Protein AF-A0AA40A6A5-F1 (afdb_monomer)

Foldseek 3Di:
DAALLQADDDDPDPDDTDQPHGHPPLVVLCVVQPPNSPCSVVSNVRNVVVVVVVVCCVVVVDPFADAAEHEDAEDEDDPDDDPDPDDDDDDDAFYAYPVVVVVVVVCCVVCRVVGGPYYDYGGDDPVVVVVVVVPPPPD

Solvent-accessible surface area (backbone atoms only — not comparable to full-atom values): 8270 Å² total; per-residue (Å²): 111,57,32,37,45,24,38,59,62,98,67,77,81,92,66,80,86,52,72,85,47,66,23,62,58,31,40,54,46,24,74,73,47,44,89,75,33,56,73,29,47,59,27,19,52,25,25,54,46,42,50,53,52,52,52,48,41,73,75,63,62,60,97,66,68,49,65,44,61,19,45,34,51,73,43,72,85,68,90,64,90,65,98,63,94,86,80,86,90,82,91,73,88,38,36,27,46,51,66,57,55,51,48,52,53,52,47,45,68,76,36,37,90,80,30,49,81,38,59,41,78,38,64,40,56,71,74,59,59,53,60,55,60,69,70,57,82,81,114

Mean predicted aligned error: 8.29 Å

InterPro domains:
  IPR036291 NAD(P)-binding domain superfamily [SSF51735] (2-124)
  IPR050425 NAD(P)-dependent dehydratase-like [PTHR10366] (2-124)

Organism: NCBI:txid1954250

Nearest PDB structures (foldseek):
  3ius-assembly2_B  TM=5.658E-01  e=3.554E-01  Ruegeria pomeroyi DSS-3
  5f5l-assembly1_A  TM=5.613E-01  e=4.063E-01  Micromonospora okii
  3qvo-assembly1_A  TM=5.604E-01  e=2.823E+00  Shigella flexneri 2a str. 2457T

Structure (mmCIF, N/CA/C/O backbone):
data_AF-A0AA40A6A5-F1
#
_entry.id   AF-A0AA40A6A5-F1
#
loop_
_atom_site.group_PDB
_atom_site.id
_atom_site.type_symbol
_atom_site.label_atom_id
_atom_site.label_alt_id
_atom_site.label_comp_id
_atom_site.label_asym_id
_atom_site.label_entity_id
_atom_site.label_seq_id
_atom_site.pdbx_PDB_ins_code
_atom_site.Cartn_x
_atom_site.Cartn_y
_atom_site.Cartn_z
_atom_site.occupancy
_atom_site.B_iso_or_equiv
_atom_site.auth_seq_id
_atom_site.auth_comp_id
_atom_site.auth_asym_id
_atom_site.auth_atom_id
_atom_site.pdbx_PDB_model_num
ATOM 1 N N . MET A 1 1 ? -5.800 3.440 -4.013 1.00 64.69 1 MET A N 1
ATOM 2 C CA . MET A 1 1 ? -5.287 2.060 -4.187 1.00 64.69 1 MET A CA 1
ATOM 3 C C . MET A 1 1 ? -3.818 2.043 -3.815 1.00 64.69 1 MET A C 1
ATOM 5 O O . MET A 1 1 ? -3.065 2.819 -4.396 1.00 64.69 1 MET A O 1
ATOM 9 N N . SER A 1 2 ? -3.465 1.203 -2.848 1.00 86.94 2 SER A N 1
ATOM 10 C CA . SER A 1 2 ? -2.120 1.042 -2.290 1.00 86.94 2 SER A CA 1
ATOM 11 C C . SER A 1 2 ? -1.193 0.216 -3.213 1.00 86.94 2 SER A C 1
ATOM 13 O O . SER A 1 2 ? -1.641 -0.291 -4.245 1.00 86.94 2 SER A O 1
ATOM 15 N N . SER A 1 3 ? 0.109 0.164 -2.914 1.00 91.19 3 SER A N 1
ATOM 16 C CA . SER A 1 3 ? 1.118 -0.672 -3.593 1.00 91.19 3 SER A CA 1
ATOM 17 C C . SER A 1 3 ? 2.416 -0.736 -2.781 1.00 91.19 3 SER A C 1
ATOM 19 O O . SER A 1 3 ? 2.623 0.095 -1.894 1.00 91.19 3 SER A O 1
ATOM 21 N N . ILE A 1 4 ? 3.353 -1.613 -3.154 1.00 88.75 4 ILE A N 1
ATOM 22 C CA . ILE A 1 4 ? 4.716 -1.587 -2.596 1.00 88.75 4 ILE A CA 1
ATOM 23 C C . ILE A 1 4 ? 5.434 -0.236 -2.795 1.00 88.75 4 ILE A C 1
ATOM 25 O O . ILE A 1 4 ? 6.300 0.143 -2.011 1.00 88.75 4 ILE A O 1
ATOM 29 N N . GLY A 1 5 ? 5.030 0.552 -3.798 1.00 89.19 5 GLY A N 1
ATOM 30 C CA . GLY A 1 5 ? 5.586 1.880 -4.064 1.00 89.19 5 GLY A CA 1
ATOM 31 C C . GLY A 1 5 ? 5.331 2.924 -2.970 1.00 89.19 5 GLY A C 1
ATOM 32 O O . GLY A 1 5 ? 5.983 3.964 -2.968 1.00 89.19 5 GLY A O 1
ATOM 33 N N . VAL A 1 6 ? 4.413 2.640 -2.039 1.00 91.81 6 VAL A N 1
ATOM 34 C CA . VAL A 1 6 ? 4.168 3.461 -0.840 1.00 91.81 6 VAL A CA 1
ATOM 35 C C . VAL A 1 6 ? 5.259 3.265 0.216 1.00 91.81 6 VAL A C 1
ATOM 37 O O . VAL A 1 6 ? 5.433 4.120 1.075 1.00 91.81 6 VAL A O 1
ATOM 40 N N . ILE A 1 7 ? 5.993 2.154 0.147 1.00 86.69 7 ILE A N 1
ATOM 41 C CA . ILE A 1 7 ? 6.947 1.695 1.163 1.00 86.69 7 ILE A CA 1
ATOM 42 C C . ILE A 1 7 ? 8.383 1.874 0.655 1.00 86.69 7 ILE A C 1
ATOM 44 O O . ILE A 1 7 ? 9.240 2.396 1.369 1.00 86.69 7 ILE A O 1
ATOM 48 N N . LEU A 1 8 ? 8.642 1.498 -0.603 1.00 84.75 8 LEU A N 1
ATOM 49 C CA . LEU A 1 8 ? 9.985 1.547 -1.187 1.00 84.75 8 LEU A CA 1
ATOM 50 C C . LEU A 1 8 ? 10.491 2.980 -1.337 1.00 84.75 8 LEU A C 1
ATOM 52 O O . LEU A 1 8 ?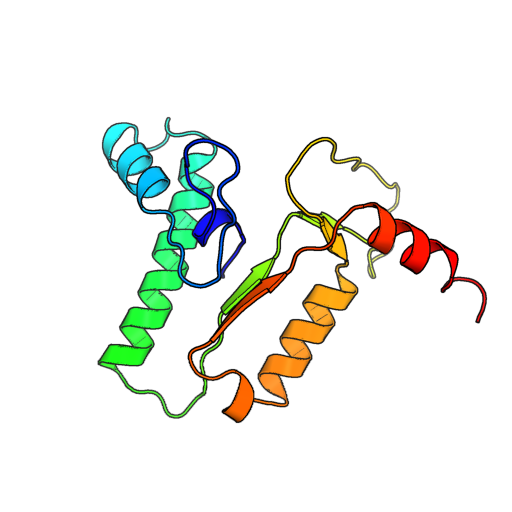 9.851 3.813 -1.969 1.00 84.75 8 LEU A O 1
ATOM 56 N N . SER A 1 9 ? 11.679 3.224 -0.802 1.00 84.75 9 SER A N 1
ATOM 57 C CA . SER A 1 9 ? 12.439 4.470 -0.922 1.00 84.75 9 SER A CA 1
ATOM 58 C C . SER A 1 9 ? 13.933 4.151 -0.964 1.00 84.75 9 SER A C 1
ATOM 60 O O . SER A 1 9 ? 14.339 3.007 -0.752 1.00 84.75 9 SER A O 1
ATOM 62 N N . THR A 1 10 ? 14.773 5.138 -1.246 1.00 85.38 10 THR A N 1
ATOM 63 C CA . THR A 1 10 ? 16.223 4.973 -1.210 1.00 85.38 10 THR A CA 1
ATOM 64 C C . THR A 1 10 ? 16.680 4.792 0.239 1.00 85.38 10 THR A C 1
ATOM 66 O O . THR A 1 10 ? 16.549 5.693 1.070 1.00 85.38 10 THR A O 1
ATOM 69 N N . LYS A 1 11 ? 17.240 3.620 0.557 1.00 79.69 11 LYS A N 1
ATOM 70 C CA . LYS A 1 11 ? 17.807 3.290 1.873 1.00 79.69 11 LYS A CA 1
ATOM 71 C C . LYS A 1 11 ? 19.235 2.751 1.709 1.00 79.69 11 LYS A C 1
ATOM 73 O O . LYS A 1 11 ? 19.520 2.100 0.706 1.00 79.69 11 LYS A O 1
ATOM 78 N N . PRO A 1 12 ? 20.149 3.037 2.651 1.00 79.81 12 PRO A N 1
ATOM 79 C CA . PRO A 1 12 ? 21.519 2.543 2.577 1.00 79.81 12 PRO A CA 1
ATOM 80 C C . PRO A 1 12 ? 21.602 1.047 2.911 1.00 79.81 12 PRO A C 1
ATOM 82 O O . PRO A 1 12 ? 20.964 0.588 3.856 1.00 79.81 12 PRO A O 1
ATOM 85 N N . GLY A 1 13 ? 22.463 0.322 2.190 1.00 78.31 13 GLY A N 1
ATOM 86 C CA . GLY A 1 13 ? 22.830 -1.066 2.496 1.00 78.31 13 GLY A CA 1
ATOM 87 C C . GLY A 1 13 ? 21.659 -2.053 2.465 1.00 78.31 13 GLY A C 1
ATOM 88 O O . GLY A 1 13 ? 20.711 -1.886 1.700 1.00 78.31 13 GLY A O 1
ATOM 89 N N . ASP A 1 14 ? 21.734 -3.067 3.327 1.00 77.94 14 ASP A N 1
ATOM 90 C CA . ASP A 1 14 ? 20.782 -4.186 3.395 1.00 77.94 14 ASP A CA 1
ATOM 91 C C . ASP A 1 14 ? 19.554 -3.853 4.261 1.00 77.94 14 ASP A C 1
ATOM 93 O O . ASP A 1 14 ? 19.159 -4.603 5.158 1.00 77.94 14 ASP A O 1
ATOM 97 N N . TYR A 1 15 ? 18.958 -2.681 4.038 1.00 76.56 15 TYR A N 1
ATOM 98 C CA . TYR A 1 15 ? 17.785 -2.255 4.793 1.00 76.56 15 TYR A CA 1
ATOM 99 C C . TYR A 1 15 ? 16.589 -3.180 4.535 1.00 76.56 15 TYR A C 1
ATOM 101 O O . TYR A 1 15 ? 16.193 -3.409 3.392 1.00 76.56 15 TYR A O 1
ATOM 109 N N . THR A 1 16 ? 15.977 -3.671 5.613 1.00 78.44 16 THR A N 1
ATOM 110 C CA . THR A 1 16 ? 14.741 -4.458 5.549 1.00 78.44 16 THR A CA 1
ATOM 111 C C . THR A 1 16 ? 13.547 -3.534 5.738 1.00 78.44 16 THR A C 1
ATOM 113 O O . THR A 1 16 ? 13.366 -2.973 6.817 1.00 78.44 16 THR A O 1
ATOM 116 N N . PHE A 1 17 ? 12.746 -3.380 4.684 1.00 81.25 17 PHE A N 1
ATOM 117 C CA . PHE A 1 17 ? 11.511 -2.602 4.734 1.00 81.25 17 PHE A CA 1
ATOM 118 C C . PHE A 1 17 ? 10.434 -3.306 5.552 1.00 81.25 17 PHE A C 1
ATOM 120 O O . PHE A 1 17 ? 10.329 -4.533 5.543 1.00 81.25 17 PHE A O 1
ATOM 127 N N . THR A 1 18 ? 9.606 -2.502 6.206 1.00 83.75 18 THR A N 1
ATOM 128 C CA . THR A 1 18 ? 8.478 -2.943 7.027 1.00 83.75 18 THR A CA 1
ATOM 129 C C . THR A 1 18 ? 7.221 -2.149 6.687 1.00 83.75 18 THR A C 1
ATOM 131 O O . THR A 1 18 ? 7.263 -1.104 6.037 1.00 83.75 18 THR A O 1
ATOM 134 N N . GLU A 1 19 ? 6.083 -2.608 7.188 1.00 84.94 19 GLU A N 1
ATOM 135 C CA . GLU A 1 19 ? 4.782 -1.943 7.123 1.00 84.94 19 GLU A CA 1
ATOM 136 C C . GLU A 1 19 ? 4.782 -0.547 7.770 1.00 84.94 19 GLU A C 1
ATOM 138 O O . GLU A 1 19 ? 3.846 0.224 7.562 1.00 84.94 19 GLU A O 1
ATOM 143 N N . ALA A 1 20 ? 5.812 -0.190 8.542 1.00 87.75 20 ALA A N 1
ATOM 144 C CA . ALA A 1 20 ? 5.971 1.142 9.118 1.00 87.75 20 ALA A CA 1
ATOM 145 C C . ALA A 1 20 ? 6.588 2.156 8.136 1.00 87.75 20 ALA A C 1
ATOM 147 O O . ALA A 1 20 ? 6.495 3.364 8.363 1.00 87.75 20 ALA A O 1
ATOM 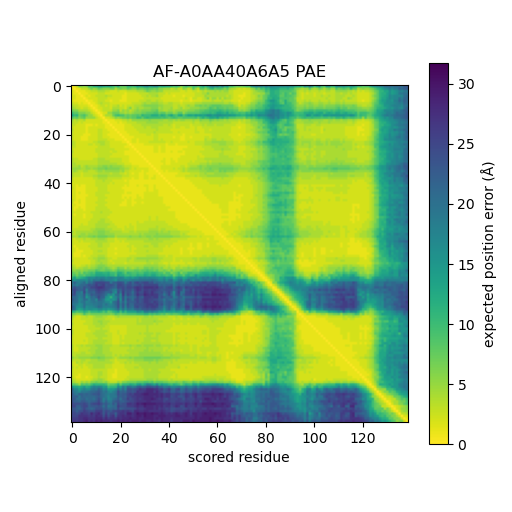148 N N . ASP A 1 21 ? 7.210 1.698 7.048 1.00 87.62 21 ASP A N 1
ATOM 149 C CA . ASP A 1 21 ? 7.914 2.568 6.111 1.00 87.62 21 ASP A CA 1
ATOM 150 C C . ASP A 1 21 ? 6.968 3.349 5.188 1.00 87.62 21 ASP A C 1
ATOM 152 O O . ASP A 1 21 ? 5.880 2.899 4.801 1.00 87.62 21 ASP A O 1
ATOM 156 N N . TRP A 1 22 ? 7.429 4.542 4.810 1.00 92.75 22 TRP A N 1
ATOM 157 C CA . TRP A 1 22 ? 6.732 5.473 3.929 1.00 92.75 22 TRP A CA 1
ATOM 158 C C . TRP A 1 22 ? 7.684 6.106 2.916 1.00 92.75 22 TRP A C 1
ATOM 160 O O . TRP A 1 22 ? 8.750 6.624 3.256 1.00 92.75 22 TRP A O 1
ATOM 170 N N . ASN A 1 23 ? 7.254 6.133 1.658 1.00 92.00 23 ASN A N 1
ATOM 171 C CA . ASN A 1 23 ? 7.968 6.761 0.560 1.00 92.00 23 ASN A CA 1
ATOM 172 C C . ASN A 1 23 ? 7.626 8.256 0.456 1.00 92.00 23 ASN A C 1
ATOM 174 O O . ASN A 1 23 ? 6.780 8.675 -0.335 1.00 92.00 23 ASN A O 1
ATOM 178 N N . HIS A 1 24 ? 8.310 9.070 1.256 1.00 92.75 24 HIS A N 1
ATOM 179 C CA . HIS A 1 24 ? 8.261 10.534 1.139 1.00 92.75 24 HIS A CA 1
ATOM 180 C C . HIS A 1 24 ? 9.171 11.075 0.028 1.00 92.75 24 HIS A C 1
ATOM 182 O O . HIS A 1 24 ? 9.001 12.201 -0.441 1.00 92.75 24 HIS A O 1
ATOM 188 N N . GLU A 1 25 ? 10.145 10.275 -0.403 1.00 93.88 25 GLU A N 1
ATOM 189 C CA . GLU A 1 25 ? 11.143 10.670 -1.390 1.00 93.88 25 GLU A CA 1
ATOM 190 C C . GLU A 1 25 ? 10.509 10.930 -2.754 1.00 93.88 25 GLU A C 1
ATOM 192 O O . GLU A 1 25 ? 10.726 11.993 -3.335 1.00 93.88 25 GLU A O 1
ATOM 197 N N . SER A 1 26 ? 9.689 10.004 -3.256 1.00 94.19 26 SER A N 1
ATOM 198 C CA . SER A 1 26 ? 9.098 10.148 -4.588 1.00 94.19 26 SER A CA 1
ATOM 199 C C . SER A 1 26 ? 8.232 11.400 -4.709 1.00 94.19 26 SER A C 1
ATOM 201 O O . SER A 1 26 ? 8.217 12.033 -5.761 1.00 94.19 26 SER A O 1
ATOM 203 N N . GLU A 1 27 ? 7.557 11.812 -3.639 1.00 93.19 27 GLU A N 1
ATOM 204 C CA . GLU A 1 27 ? 6.781 13.054 -3.628 1.00 93.19 27 GLU A CA 1
ATOM 205 C C . GLU A 1 27 ? 7.661 14.294 -3.646 1.00 93.19 27 GLU A C 1
ATOM 207 O O . GLU A 1 27 ? 7.362 15.232 -4.382 1.00 93.19 27 GLU A O 1
ATOM 212 N N . ALA A 1 28 ? 8.773 14.291 -2.906 1.00 95.06 28 ALA A N 1
ATOM 213 C CA . ALA A 1 28 ? 9.756 15.369 -2.970 1.00 95.06 28 ALA A CA 1
ATOM 214 C C . ALA A 1 28 ? 10.378 15.477 -4.375 1.00 95.06 28 ALA A C 1
ATOM 216 O O . ALA A 1 28 ? 10.552 16.578 -4.904 1.00 95.06 28 ALA A O 1
ATOM 217 N N . VAL A 1 29 ? 10.657 14.339 -5.020 1.00 96.31 29 VAL A N 1
ATOM 218 C CA . VAL A 1 29 ? 11.145 14.291 -6.407 1.00 96.31 29 VAL A CA 1
ATOM 219 C C . VAL A 1 29 ? 10.102 14.864 -7.369 1.00 96.31 29 VAL A C 1
ATOM 221 O O . VAL A 1 29 ? 10.444 15.694 -8.212 1.00 96.31 29 VAL A O 1
ATOM 224 N N . VAL A 1 30 ? 8.829 14.486 -7.227 1.00 96.94 30 VAL A N 1
ATOM 225 C CA . VAL A 1 30 ? 7.730 15.019 -8.051 1.00 96.94 30 VAL A CA 1
ATOM 226 C C . VAL A 1 30 ? 7.500 16.508 -7.795 1.00 96.94 30 VAL A C 1
ATOM 228 O O . VAL A 1 30 ? 7.292 17.250 -8.750 1.00 96.94 30 VAL A O 1
ATOM 231 N N . ALA A 1 31 ? 7.608 16.986 -6.555 1.00 96.56 31 ALA A N 1
ATOM 232 C CA . ALA A 1 31 ? 7.501 18.410 -6.242 1.00 96.56 31 ALA A CA 1
ATOM 233 C C . ALA A 1 31 ? 8.593 19.240 -6.941 1.00 96.56 31 ALA A C 1
ATOM 235 O O . ALA A 1 31 ? 8.344 20.375 -7.343 1.00 96.56 31 ALA A O 1
ATOM 236 N N . LYS A 1 32 ? 9.792 18.668 -7.125 1.00 97.38 32 LYS A N 1
ATOM 237 C CA . LYS A 1 32 ? 10.919 19.328 -7.798 1.00 97.38 32 LYS A CA 1
ATOM 238 C C . LYS A 1 32 ? 10.854 19.245 -9.325 1.00 97.38 32 LYS A C 1
ATOM 240 O O . LYS A 1 32 ? 11.180 20.219 -9.996 1.00 97.38 32 LYS A O 1
ATOM 245 N N . LEU A 1 33 ? 10.515 18.080 -9.874 1.00 97.38 33 LEU A N 1
ATOM 246 C CA . LEU A 1 33 ? 10.642 17.787 -11.311 1.00 97.38 33 LEU A CA 1
ATOM 247 C C . LEU A 1 33 ? 9.298 17.767 -12.056 1.00 97.38 33 LEU A C 1
ATOM 249 O O . LEU A 1 33 ? 9.266 17.722 -13.286 1.00 97.38 33 LEU A O 1
ATOM 253 N N . GLY A 1 34 ? 8.177 17.789 -11.336 1.00 94.94 34 GLY A N 1
ATOM 254 C CA . GLY A 1 34 ? 6.841 17.673 -11.907 1.00 94.94 34 GLY A CA 1
ATOM 255 C C . GLY A 1 34 ? 6.682 16.395 -12.733 1.00 94.94 34 GLY A C 1
ATOM 256 O O . GLY A 1 34 ? 7.071 15.303 -12.318 1.00 94.94 34 GLY A O 1
ATOM 257 N N . LYS A 1 35 ? 6.124 16.538 -13.938 1.00 92.88 35 LYS A N 1
ATOM 258 C CA . LYS A 1 35 ? 5.895 15.433 -14.886 1.00 92.88 35 LYS A CA 1
ATOM 259 C C . LYS A 1 35 ? 7.177 14.734 -15.363 1.00 92.88 35 LYS A C 1
ATOM 261 O O . LYS A 1 35 ? 7.108 13.589 -15.795 1.00 92.88 35 LYS A O 1
ATOM 266 N N . GLU A 1 36 ? 8.332 15.386 -15.243 1.00 96.62 36 GLU A N 1
ATOM 267 C CA . GLU A 1 36 ? 9.627 14.831 -15.659 1.00 96.62 36 GLU A CA 1
ATOM 268 C C . GLU A 1 36 ? 10.233 13.887 -14.599 1.00 96.62 36 GLU A C 1
ATOM 270 O O . GLU A 1 36 ? 11.304 13.323 -14.798 1.00 96.62 36 GLU A O 1
ATOM 275 N N . ALA A 1 37 ? 9.550 13.667 -13.468 1.00 95.25 37 ALA A N 1
ATOM 276 C CA . ALA A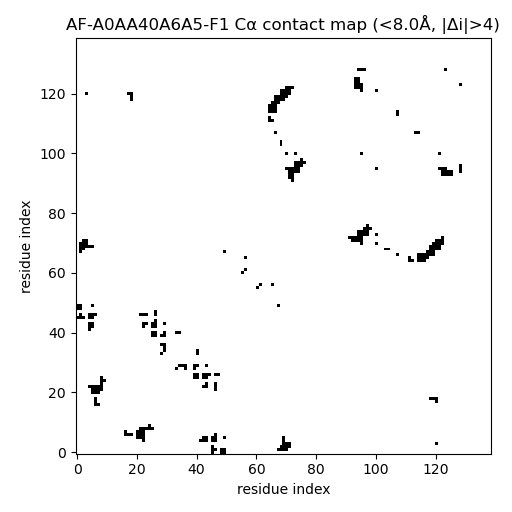 1 37 ? 9.997 12.784 -12.386 1.00 95.25 37 ALA A CA 1
ATOM 277 C C . ALA A 1 37 ? 9.976 11.275 -12.734 1.00 95.25 37 ALA A C 1
ATOM 279 O O . ALA A 1 37 ? 10.371 10.437 -11.915 1.00 95.25 37 ALA A O 1
ATOM 280 N N . GLY A 1 38 ? 9.505 10.903 -13.930 1.00 95.25 38 GLY A N 1
ATOM 281 C CA . GLY A 1 38 ? 9.482 9.521 -14.411 1.00 95.25 38 GLY A CA 1
ATOM 282 C C . GLY A 1 38 ? 8.651 8.599 -13.515 1.00 95.25 38 GLY A C 1
ATOM 283 O O . GLY A 1 38 ? 7.529 8.928 -13.128 1.00 95.25 38 GLY A O 1
ATOM 284 N N . PHE A 1 39 ? 9.205 7.438 -13.151 1.00 91.44 39 PHE A N 1
ATOM 285 C CA . PHE A 1 39 ? 8.506 6.448 -12.320 1.00 91.44 39 PHE A CA 1
ATOM 286 C C . PHE A 1 39 ? 8.128 6.976 -10.923 1.00 91.44 39 PHE A C 1
ATOM 288 O O . PHE A 1 39 ? 7.159 6.500 -10.330 1.00 91.44 39 PHE A O 1
ATOM 295 N N . ASN A 1 40 ? 8.805 8.019 -10.425 1.00 94.31 40 ASN A N 1
ATOM 296 C CA . ASN A 1 40 ? 8.434 8.659 -9.161 1.00 94.31 40 ASN A CA 1
ATOM 297 C C . ASN A 1 40 ? 7.032 9.278 -9.199 1.00 94.31 40 ASN A C 1
ATOM 299 O O . ASN A 1 40 ? 6.399 9.337 -8.154 1.00 94.31 40 ASN A O 1
ATOM 303 N N . VAL A 1 41 ? 6.504 9.668 -10.368 1.00 96.06 41 VAL A N 1
ATOM 304 C CA . VAL A 1 41 ? 5.112 10.147 -10.485 1.00 96.06 41 VAL A CA 1
ATOM 305 C C . VAL A 1 41 ? 4.132 9.064 -10.035 1.00 96.06 41 VAL A C 1
ATOM 307 O O . VAL A 1 41 ? 3.223 9.327 -9.247 1.00 96.06 41 VAL A O 1
ATOM 310 N N . TYR A 1 42 ? 4.343 7.827 -10.492 1.00 94.12 42 TYR A N 1
ATOM 311 C CA . TYR A 1 42 ? 3.538 6.686 -10.072 1.00 94.12 42 TYR A CA 1
ATOM 312 C C . TYR A 1 42 ? 3.697 6.430 -8.569 1.00 94.12 42 TYR A C 1
ATOM 314 O O . TYR A 1 42 ? 2.694 6.378 -7.859 1.00 94.12 42 TYR A O 1
ATOM 322 N N . LEU A 1 43 ? 4.933 6.331 -8.071 1.00 94.31 43 LEU A N 1
ATOM 323 C CA . LEU A 1 43 ? 5.214 6.043 -6.659 1.00 94.31 43 LEU A CA 1
ATOM 324 C C . LEU A 1 43 ? 4.613 7.099 -5.719 1.00 94.31 43 LEU A C 1
ATOM 326 O O . LEU A 1 43 ? 3.884 6.753 -4.789 1.00 94.31 43 LEU A O 1
ATOM 330 N N . ALA A 1 44 ? 4.817 8.379 -6.032 1.00 95.00 44 ALA A N 1
ATOM 331 C CA . ALA A 1 44 ? 4.229 9.507 -5.319 1.00 95.00 44 ALA A CA 1
ATOM 332 C C . ALA A 1 44 ? 2.698 9.435 -5.309 1.00 95.00 44 ALA A C 1
ATOM 334 O O . ALA A 1 44 ? 2.083 9.608 -4.262 1.00 95.00 44 ALA A O 1
ATOM 335 N N . SER A 1 45 ? 2.067 9.113 -6.446 1.00 95.50 45 SER A N 1
ATOM 336 C CA . SER A 1 45 ? 0.603 9.001 -6.512 1.00 95.50 45 SER A CA 1
ATOM 337 C C . SER A 1 45 ? 0.052 7.922 -5.578 1.00 95.50 45 SER A C 1
ATOM 339 O O . SER A 1 45 ? -1.009 8.099 -4.981 1.00 95.50 45 SER A O 1
ATOM 341 N N . LYS A 1 46 ? 0.776 6.804 -5.423 1.00 96.00 46 LYS A N 1
ATOM 342 C CA . LYS A 1 46 ? 0.387 5.718 -4.520 1.00 96.00 46 LYS A CA 1
ATOM 343 C C . LYS A 1 46 ? 0.563 6.136 -3.068 1.00 96.00 46 LYS A C 1
ATOM 345 O O . LYS A 1 46 ? -0.349 5.901 -2.278 1.00 96.00 46 LYS A O 1
ATOM 350 N N . ALA A 1 47 ? 1.688 6.773 -2.738 1.00 95.19 47 ALA A N 1
ATOM 351 C CA . ALA A 1 47 ? 1.966 7.249 -1.388 1.00 95.19 47 ALA A CA 1
ATOM 352 C C . ALA A 1 47 ? 0.942 8.297 -0.933 1.00 95.19 47 ALA A 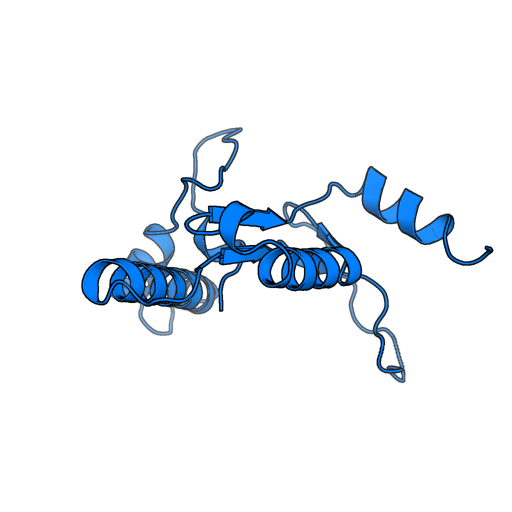C 1
ATOM 354 O O . ALA A 1 47 ? 0.321 8.132 0.119 1.00 95.19 47 ALA A O 1
ATOM 355 N N . ALA A 1 48 ? 0.681 9.301 -1.773 1.00 95.25 48 ALA A N 1
ATOM 356 C CA . ALA A 1 48 ? -0.317 10.331 -1.519 1.00 95.25 48 ALA A CA 1
ATOM 357 C C . ALA A 1 48 ? -1.719 9.735 -1.330 1.00 95.25 48 ALA A C 1
ATOM 359 O O . ALA A 1 48 ? -2.420 10.090 -0.385 1.00 95.25 48 ALA A O 1
ATOM 360 N N . ALA A 1 49 ? -2.122 8.801 -2.200 1.00 96.44 49 ALA A N 1
ATOM 361 C CA . ALA A 1 49 ? -3.439 8.180 -2.123 1.00 96.44 49 ALA A CA 1
ATOM 362 C C . ALA A 1 49 ? -3.629 7.353 -0.845 1.00 96.44 49 ALA A C 1
ATOM 364 O O . ALA A 1 49 ? -4.709 7.390 -0.263 1.00 96.44 49 ALA A O 1
ATOM 365 N N . GLU A 1 50 ? -2.619 6.596 -0.408 1.00 97.31 50 GLU A N 1
ATOM 366 C CA . GLU A 1 50 ? -2.727 5.818 0.829 1.00 97.31 50 GLU A CA 1
ATOM 367 C C . GLU A 1 50 ? -2.768 6.729 2.060 1.00 97.31 50 GLU A C 1
ATOM 369 O O . GLU A 1 50 ? -3.635 6.549 2.913 1.00 97.31 50 GLU A O 1
ATOM 374 N N . ARG A 1 51 ? -1.920 7.766 2.124 1.00 95.38 51 ARG A N 1
ATOM 375 C CA . ARG A 1 51 ? -1.976 8.740 3.225 1.00 95.38 51 ARG A CA 1
ATOM 376 C C . ARG A 1 51 ? -3.314 9.457 3.312 1.00 95.38 51 ARG A C 1
ATOM 378 O O . ARG A 1 51 ? -3.838 9.584 4.409 1.00 95.38 51 ARG A O 1
ATOM 385 N N . ALA A 1 52 ? -3.886 9.875 2.183 1.00 96.44 52 ALA A N 1
ATOM 386 C CA . ALA A 1 52 ? -5.190 10.537 2.169 1.00 96.44 52 ALA A CA 1
ATOM 387 C C . ALA A 1 52 ? -6.303 9.644 2.747 1.00 96.44 52 ALA A C 1
ATOM 389 O O . ALA A 1 52 ? -7.219 10.131 3.405 1.00 96.44 52 ALA A O 1
ATOM 390 N N . VAL A 1 53 ? -6.221 8.329 2.529 1.00 96.75 53 VAL A N 1
ATOM 391 C CA . VAL A 1 53 ? -7.185 7.365 3.074 1.00 96.75 53 VAL A CA 1
ATOM 392 C C . VAL A 1 53 ? -7.001 7.186 4.588 1.00 96.75 53 VAL A C 1
ATOM 394 O O . VAL A 1 53 ? -7.996 7.137 5.312 1.00 96.75 53 VAL A O 1
ATOM 397 N N . TRP A 1 54 ? -5.759 7.150 5.083 1.00 97.19 54 TRP A N 1
ATOM 398 C CA . TRP A 1 54 ? -5.487 7.115 6.526 1.00 97.19 54 TRP A CA 1
ATOM 399 C C . TRP A 1 54 ? -5.902 8.410 7.230 1.00 97.19 54 TRP A C 1
ATOM 401 O O . TRP A 1 54 ? -6.589 8.360 8.245 1.00 97.19 54 TRP A O 1
ATOM 411 N N . GLU A 1 55 ? -5.594 9.565 6.642 1.00 97.50 55 GLU A N 1
ATOM 412 C CA . GLU A 1 55 ? -6.030 10.868 7.148 1.00 97.50 55 GLU A CA 1
ATOM 413 C C . GLU A 1 55 ? -7.562 10.964 7.201 1.00 97.50 55 GLU A C 1
ATOM 415 O O . GLU A 1 55 ? -8.127 11.408 8.201 1.00 97.50 55 GLU A O 1
ATOM 420 N N . PHE A 1 56 ? -8.253 10.475 6.165 1.00 97.94 56 PHE A N 1
ATOM 421 C CA . PHE A 1 56 ? -9.710 10.389 6.167 1.00 97.94 56 PHE A CA 1
ATOM 422 C C . PHE A 1 56 ? -10.229 9.562 7.350 1.00 97.94 56 PHE A C 1
ATOM 424 O O . PHE A 1 56 ? -11.141 10.020 8.044 1.00 97.94 56 PHE A O 1
ATOM 431 N N . ARG A 1 57 ? -9.657 8.374 7.600 1.00 96.94 57 ARG A N 1
ATOM 432 C CA . ARG A 1 57 ? -10.024 7.523 8.746 1.00 96.94 57 ARG A CA 1
ATOM 433 C C . ARG A 1 57 ? -9.841 8.270 10.063 1.00 96.94 57 ARG A C 1
ATOM 435 O O . ARG A 1 57 ? -10.766 8.276 10.871 1.00 96.94 57 ARG A O 1
ATOM 442 N N . ASP A 1 58 ? -8.692 8.903 10.267 1.00 96.56 58 ASP A N 1
ATOM 443 C CA . ASP A 1 58 ? -8.360 9.559 11.534 1.00 96.56 58 ASP A CA 1
ATOM 444 C C . ASP A 1 58 ? -9.271 10.762 11.811 1.00 96.56 58 ASP A C 1
ATOM 446 O O . ASP A 1 58 ? -9.730 10.965 12.940 1.00 96.56 58 ASP A O 1
ATOM 450 N N . GLN A 1 59 ? -9.587 11.533 10.767 1.00 98.31 59 GLN A N 1
ATOM 451 C CA . GLN A 1 59 ? -10.449 12.711 10.860 1.00 98.31 59 GLN A CA 1
ATOM 452 C C . GLN A 1 59 ? -11.928 12.354 11.031 1.00 98.31 59 GLN A C 1
ATOM 454 O O . GLN A 1 59 ? -12.628 12.989 11.820 1.00 98.31 59 GLN A O 1
ATOM 459 N N . HIS A 1 60 ? -12.417 11.349 10.302 1.00 97.94 60 HIS A N 1
ATOM 460 C CA . HIS A 1 60 ? -13.853 11.070 10.204 1.00 97.94 60 HIS A CA 1
ATOM 461 C C . HIS A 1 60 ? -14.308 9.892 11.062 1.00 97.94 60 HIS A C 1
ATOM 463 O O . HIS A 1 60 ? -15.510 9.745 11.278 1.00 97.94 60 HIS A O 1
ATOM 469 N N . LYS A 1 61 ? -13.375 9.067 11.554 1.00 96.50 61 LYS A N 1
ATOM 470 C CA . LYS A 1 61 ? -13.631 7.893 12.403 1.00 96.50 61 LYS A CA 1
ATOM 471 C C . LYS A 1 61 ? -14.797 7.048 11.870 1.00 96.50 61 LYS A C 1
ATOM 473 O O . LYS A 1 61 ? -15.818 6.902 12.551 1.00 96.50 61 LYS A O 1
ATOM 478 N N . PRO A 1 62 ? -14.701 6.563 10.619 1.00 96.50 62 PRO A N 1
ATOM 479 C CA . PRO A 1 62 ? -15.788 5.833 9.990 1.00 96.50 62 PRO A CA 1
ATOM 480 C C . PRO A 1 62 ? -16.118 4.554 10.767 1.00 96.50 62 PRO A C 1
ATOM 482 O O . PRO A 1 62 ? -15.295 4.012 11.494 1.00 96.50 62 PRO A O 1
ATOM 485 N N . LYS A 1 63 ? -17.338 4.041 10.575 1.00 96.44 63 LYS A N 1
ATOM 486 C CA . LYS A 1 63 ? -17.783 2.783 11.201 1.00 96.44 63 LYS A CA 1
ATOM 487 C C . LYS A 1 63 ? -17.240 1.523 10.520 1.00 96.44 63 LYS A C 1
ATOM 489 O O . LYS A 1 63 ? -17.524 0.427 10.987 1.00 96.44 63 LYS A O 1
ATOM 494 N N . PHE A 1 64 ? -16.558 1.671 9.387 1.00 95.44 64 PHE A N 1
ATOM 495 C CA . PHE A 1 64 ? -15.940 0.560 8.675 1.00 95.44 64 PHE A CA 1
ATOM 496 C C . PHE A 1 64 ? -14.469 0.435 9.069 1.00 95.44 64 PHE A C 1
ATOM 498 O O . PHE A 1 64 ? -13.815 1.445 9.330 1.00 95.44 64 PHE A O 1
ATOM 505 N N . SER A 1 65 ? -13.957 -0.792 9.039 1.00 96.31 65 SER A N 1
ATOM 506 C CA . SER A 1 65 ? -12.532 -1.074 9.197 1.00 96.31 65 SER A CA 1
ATOM 507 C C . SER A 1 65 ? -11.750 -0.690 7.946 1.00 96.31 65 SER A C 1
ATOM 509 O O . SER A 1 65 ? -12.248 -0.817 6.822 1.00 96.31 65 SER A O 1
ATOM 511 N N . LEU A 1 66 ? -10.510 -0.253 8.130 1.00 96.19 66 LEU A N 1
ATOM 512 C CA . LEU A 1 66 ? -9.617 0.124 7.042 1.00 96.19 66 LEU A CA 1
ATOM 513 C C . LEU A 1 66 ? -8.307 -0.657 7.127 1.00 96.19 66 LEU A C 1
ATOM 515 O O . LEU A 1 66 ? -7.600 -0.565 8.123 1.00 96.19 66 LEU A O 1
ATOM 519 N N . ALA A 1 67 ? -7.954 -1.329 6.034 1.00 94.25 67 ALA A N 1
ATOM 520 C CA . ALA A 1 67 ? -6.666 -1.986 5.853 1.00 94.25 67 ALA A CA 1
ATOM 521 C C . ALA A 1 67 ? -6.035 -1.573 4.516 1.00 94.25 67 ALA A C 1
ATOM 523 O O . ALA A 1 67 ? -6.747 -1.370 3.523 1.00 94.25 67 ALA A O 1
ATOM 524 N N . ALA A 1 68 ? -4.705 -1.493 4.461 1.00 94.12 68 ALA A N 1
ATOM 525 C CA . ALA A 1 68 ? -3.961 -1.323 3.214 1.00 94.12 68 ALA A CA 1
ATOM 526 C C . ALA A 1 68 ? -3.268 -2.629 2.813 1.00 94.12 68 ALA A C 1
ATOM 528 O O . ALA A 1 68 ? -2.599 -3.268 3.617 1.00 94.12 68 ALA A O 1
ATOM 529 N N . ILE A 1 69 ? -3.411 -3.016 1.546 1.00 92.12 69 ILE A N 1
ATOM 530 C CA . ILE A 1 69 ? -2.702 -4.156 0.960 1.00 92.12 69 ILE A CA 1
ATOM 531 C C . ILE A 1 69 ? -1.703 -3.598 -0.054 1.00 92.12 69 ILE A C 1
ATOM 533 O O . ILE A 1 69 ? -2.101 -2.989 -1.052 1.00 92.12 69 ILE A O 1
ATOM 537 N N . ASN A 1 70 ? -0.414 -3.813 0.203 1.00 89.81 70 ASN A N 1
ATOM 538 C CA . ASN A 1 70 ? 0.721 -3.278 -0.542 1.00 89.81 70 ASN A CA 1
ATOM 539 C C . ASN A 1 70 ? 1.414 -4.410 -1.328 1.00 89.81 70 ASN A C 1
ATOM 541 O O . ASN A 1 70 ? 2.457 -4.911 -0.900 1.00 89.81 70 ASN A O 1
ATOM 545 N N . PRO A 1 71 ? 0.869 -4.846 -2.479 1.00 90.75 71 PRO A N 1
ATOM 546 C CA . PRO A 1 71 ? 1.498 -5.900 -3.261 1.00 90.75 71 PRO A CA 1
ATOM 547 C C . PRO A 1 71 ? 2.803 -5.432 -3.909 1.00 90.75 71 PRO A C 1
ATOM 549 O O . PRO A 1 71 ? 2.882 -4.306 -4.423 1.00 90.75 71 PRO A O 1
ATOM 552 N N . CYS A 1 72 ? 3.792 -6.333 -3.926 1.00 86.25 72 CYS A N 1
ATOM 553 C CA . CYS A 1 72 ? 4.957 -6.267 -4.807 1.00 86.25 72 CYS A CA 1
ATOM 554 C C . CYS A 1 72 ? 4.564 -6.589 -6.260 1.00 86.25 72 CYS A C 1
ATOM 556 O O . CYS A 1 72 ? 3.409 -6.416 -6.659 1.00 86.25 72 CYS A O 1
ATOM 558 N N . PHE A 1 73 ? 5.515 -7.018 -7.094 1.00 84.81 73 PHE A N 1
ATOM 559 C CA . PHE A 1 73 ? 5.213 -7.310 -8.490 1.00 84.81 73 PHE A CA 1
ATOM 560 C C . PHE A 1 73 ? 4.253 -8.505 -8.600 1.00 84.81 73 PHE A C 1
ATOM 562 O O . PHE A 1 73 ? 4.605 -9.632 -8.252 1.00 84.81 73 PHE A O 1
ATOM 569 N N . VAL A 1 74 ? 3.029 -8.251 -9.069 1.00 84.81 74 VAL A N 1
ATOM 570 C CA . VAL A 1 74 ? 1.975 -9.269 -9.126 1.00 84.81 74 VAL A CA 1
ATOM 571 C C . VAL A 1 74 ? 2.152 -10.140 -10.367 1.00 84.81 74 VAL A C 1
ATOM 573 O O . VAL A 1 74 ? 2.190 -9.636 -11.490 1.00 84.81 74 VAL A O 1
ATOM 576 N N . THR A 1 75 ? 2.241 -11.452 -10.170 1.00 80.94 75 THR A N 1
ATOM 577 C CA . THR A 1 75 ? 2.367 -12.459 -11.235 1.00 80.94 75 THR A CA 1
ATOM 578 C C . THR A 1 75 ? 1.319 -13.552 -11.062 1.00 80.94 75 THR A C 1
ATOM 580 O O . THR A 1 75 ? 0.499 -13.502 -10.152 1.00 80.94 75 THR A O 1
ATOM 583 N N . GLY A 1 76 ? 1.318 -14.546 -11.947 1.00 76.62 76 GLY A N 1
ATOM 584 C CA . GLY A 1 76 ? 0.431 -15.701 -11.851 1.00 76.62 76 GLY A CA 1
ATOM 585 C C . GLY A 1 76 ? -0.565 -15.788 -13.007 1.00 76.62 76 GLY A C 1
ATOM 586 O O . GLY A 1 76 ? -0.573 -14.937 -13.903 1.00 76.62 76 GLY A O 1
ATOM 587 N N . PRO A 1 77 ? -1.368 -16.861 -13.039 1.00 76.75 77 PRO A N 1
ATOM 588 C CA . PRO A 1 77 ? -2.253 -17.141 -14.157 1.00 76.75 77 PRO A CA 1
ATOM 589 C C . PRO A 1 77 ? -3.368 -16.097 -14.257 1.00 76.75 77 PRO A C 1
ATOM 591 O O . PRO A 1 77 ? -4.020 -15.755 -13.271 1.00 76.75 77 PRO A O 1
ATOM 594 N N . SER A 1 78 ? -3.617 -15.621 -15.476 1.00 71.88 78 SER A N 1
ATOM 595 C CA . SER A 1 78 ? -4.783 -14.788 -15.757 1.00 71.88 78 SER A CA 1
ATOM 596 C C . SER A 1 78 ? -6.048 -15.643 -15.742 1.00 71.88 78 SER A C 1
ATOM 598 O O . SER A 1 78 ? -6.107 -16.680 -16.399 1.00 71.88 78 SER A O 1
ATOM 600 N N . VAL A 1 79 ? -7.081 -15.178 -15.038 1.00 73.06 79 VAL A N 1
ATOM 601 C CA . VAL A 1 79 ? -8.425 -15.784 -15.073 1.00 73.06 79 VAL A CA 1
ATOM 602 C C . VAL A 1 79 ? -9.102 -15.536 -16.429 1.00 73.06 79 VAL A C 1
ATOM 604 O O . VAL A 1 79 ? -9.935 -16.322 -16.870 1.00 73.06 79 VAL A O 1
ATOM 607 N N . ILE A 1 80 ? -8.718 -14.456 -17.117 1.00 68.00 80 ILE A N 1
ATOM 608 C CA . ILE A 1 80 ? -9.177 -14.143 -18.472 1.00 68.00 80 ILE A CA 1
ATOM 609 C C . ILE A 1 80 ? -8.200 -14.787 -19.469 1.00 68.00 80 ILE A C 1
ATOM 611 O O . ILE A 1 80 ? -7.004 -14.479 -19.402 1.00 68.00 80 ILE A O 1
ATOM 615 N N . PRO A 1 81 ? -8.660 -15.634 -20.409 1.00 53.41 81 PRO A N 1
ATOM 616 C CA . PRO A 1 81 ? -7.797 -16.192 -21.442 1.00 53.41 81 PRO A CA 1
ATOM 617 C C . PRO A 1 81 ? -7.204 -15.059 -22.284 1.00 53.41 81 PRO A C 1
ATOM 619 O O . PRO A 1 81 ? -7.926 -14.340 -22.973 1.00 53.41 81 PRO A O 1
ATOM 622 N N . VAL A 1 82 ? -5.886 -14.882 -22.228 1.00 55.03 82 VAL A N 1
ATOM 623 C CA . VAL A 1 82 ? -5.169 -13.969 -23.123 1.00 55.03 82 VAL A CA 1
ATOM 624 C C . VAL A 1 82 ? -4.676 -14.761 -24.327 1.00 55.03 82 VAL A C 1
ATOM 626 O O . VAL A 1 82 ? -4.107 -15.839 -24.180 1.00 55.03 82 VAL A O 1
ATOM 629 N N . SER A 1 83 ? -4.872 -14.231 -25.533 1.00 49.41 83 SER A N 1
ATOM 630 C CA . SER A 1 83 ? -4.517 -14.903 -26.793 1.00 49.41 83 SER A CA 1
ATOM 631 C C . SER A 1 83 ? -3.006 -15.118 -26.989 1.00 49.41 83 SER A C 1
ATOM 633 O O . SER A 1 83 ? -2.601 -15.782 -27.938 1.00 49.41 83 SER A O 1
ATOM 635 N N . SER A 1 84 ? -2.163 -14.568 -26.108 1.00 44.72 84 SER A N 1
ATOM 636 C CA . SER A 1 84 ? -0.722 -14.838 -26.044 1.00 44.72 84 SER A CA 1
ATOM 637 C C . SER A 1 84 ? -0.132 -14.318 -24.720 1.00 44.72 84 SER A C 1
ATOM 639 O O . SER A 1 84 ? -0.388 -13.154 -24.394 1.00 44.72 84 SER A O 1
ATOM 641 N N . PRO A 1 85 ? 0.699 -15.083 -23.989 1.00 40.12 85 PRO A N 1
ATOM 642 C CA . PRO A 1 85 ? 1.473 -14.543 -22.876 1.00 40.12 85 PRO A CA 1
ATOM 643 C C . PRO A 1 85 ? 2.577 -13.628 -23.428 1.00 40.12 85 PRO A C 1
ATOM 645 O O . PRO A 1 85 ? 3.493 -14.090 -24.100 1.00 40.12 85 PRO A O 1
ATOM 648 N N 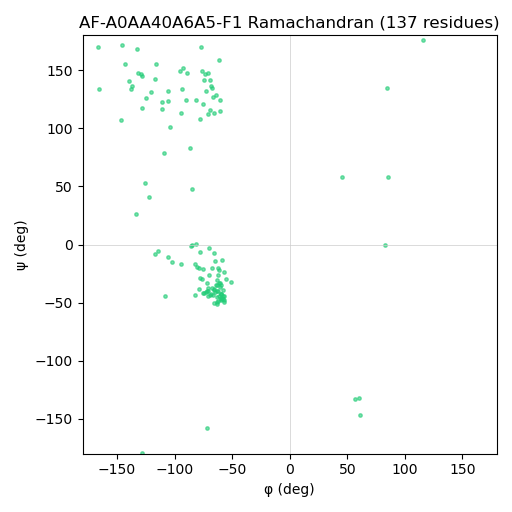. LYS A 1 86 ? 2.482 -12.316 -23.181 1.00 35.69 86 LYS A N 1
ATOM 649 C CA . LYS A 1 86 ? 3.485 -11.315 -23.605 1.00 35.69 86 LYS A CA 1
ATOM 650 C C . LYS A 1 86 ? 4.070 -10.524 -22.433 1.00 35.69 86 LYS A C 1
ATOM 652 O O . LYS A 1 86 ? 4.246 -9.315 -22.534 1.00 35.69 86 LYS A O 1
ATOM 657 N N . ALA A 1 87 ? 4.364 -11.176 -21.313 1.00 38.66 87 ALA A N 1
ATOM 658 C CA . ALA A 1 87 ? 5.027 -10.491 -20.209 1.00 38.66 87 ALA A CA 1
ATOM 659 C C . ALA A 1 87 ? 5.964 -11.430 -19.444 1.00 38.66 87 ALA A C 1
ATOM 661 O O . ALA A 1 87 ? 5.518 -12.288 -18.690 1.00 38.66 87 ALA A O 1
ATOM 662 N N . SER A 1 88 ? 7.267 -11.232 -19.630 1.00 36.22 88 SER A N 1
ATOM 663 C CA . SER A 1 88 ? 8.305 -11.634 -18.682 1.00 36.22 88 SER A CA 1
ATOM 664 C C . SER A 1 88 ? 8.801 -10.370 -17.988 1.00 36.22 88 SER A C 1
ATOM 666 O O . SER A 1 88 ? 9.225 -9.432 -18.664 1.00 36.22 88 SER A O 1
ATOM 668 N N . VAL A 1 89 ? 8.744 -10.329 -16.658 1.00 37.59 89 VAL A N 1
ATOM 669 C CA . VAL A 1 89 ? 9.313 -9.235 -15.861 1.00 37.59 89 VAL A CA 1
ATOM 670 C C . VAL A 1 89 ? 10.513 -9.773 -15.100 1.00 37.59 89 VAL A C 1
ATOM 672 O O . VAL A 1 89 ? 10.402 -10.763 -14.381 1.00 37.59 89 VAL A O 1
ATOM 675 N N . GLN A 1 90 ? 11.670 -9.147 -15.311 1.00 30.66 90 GLN A N 1
ATOM 676 C CA . GLN A 1 90 ? 12.961 -9.596 -14.800 1.00 30.66 90 GLN A CA 1
ATOM 677 C C . GLN A 1 90 ? 13.568 -8.503 -13.908 1.00 30.66 90 GLN A C 1
ATOM 679 O O . GLN A 1 90 ? 13.622 -7.344 -14.311 1.00 30.66 90 GLN A O 1
ATOM 684 N N . GLY A 1 91 ? 14.021 -8.884 -12.706 1.00 41.72 91 GL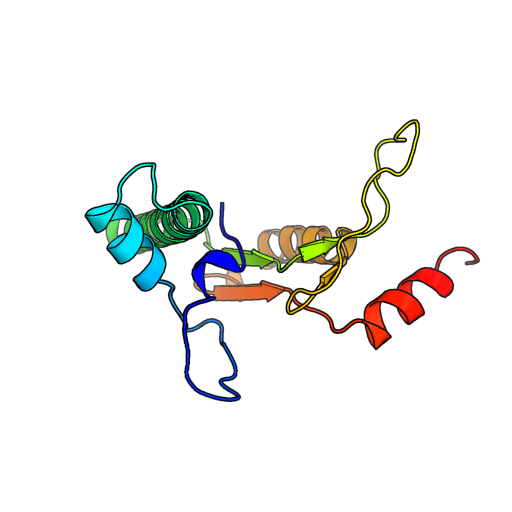Y A N 1
ATOM 685 C CA . GLY A 1 91 ? 14.912 -8.073 -11.861 1.00 41.72 91 GLY A CA 1
ATOM 686 C C . GLY A 1 91 ? 14.265 -7.029 -10.938 1.00 41.72 91 GLY A C 1
ATOM 687 O O . GLY A 1 91 ? 14.617 -5.858 -11.016 1.00 41.72 91 GLY A O 1
ATOM 688 N N . THR A 1 92 ? 13.359 -7.415 -10.033 1.00 42.50 92 THR A N 1
ATOM 689 C CA . THR A 1 92 ? 12.773 -6.494 -9.028 1.00 42.50 92 THR A CA 1
ATOM 690 C C . THR A 1 92 ? 12.548 -7.187 -7.672 1.00 42.50 92 THR A C 1
ATOM 692 O O . THR A 1 92 ? 12.450 -8.417 -7.638 1.00 42.50 92 THR A O 1
ATOM 695 N N . PRO A 1 93 ? 12.513 -6.445 -6.543 1.00 54.00 93 PRO A N 1
ATOM 696 C CA . PRO A 1 93 ? 12.478 -7.037 -5.211 1.00 54.00 93 PRO A CA 1
ATOM 697 C C . PRO A 1 93 ? 11.061 -7.540 -4.895 1.00 54.00 93 PRO A C 1
ATOM 699 O O . PRO A 1 93 ? 10.141 -6.756 -4.679 1.00 54.00 93 PRO A O 1
ATOM 702 N N . GLY A 1 94 ? 10.899 -8.863 -4.885 1.00 64.31 94 GLY A N 1
ATOM 703 C CA . GLY A 1 94 ? 9.682 -9.559 -4.463 1.00 64.31 94 GLY A CA 1
ATOM 704 C C . GLY A 1 94 ? 8.604 -9.692 -5.545 1.00 64.31 94 GLY A C 1
ATOM 705 O O . GLY A 1 94 ? 8.239 -8.736 -6.229 1.00 64.31 94 GLY A O 1
ATOM 706 N N . PHE A 1 95 ? 8.048 -10.896 -5.657 1.00 74.75 95 PHE A N 1
ATOM 707 C CA . PHE A 1 95 ? 6.879 -11.198 -6.484 1.00 74.75 95 PHE A CA 1
ATOM 708 C C . PHE A 1 95 ? 5.727 -11.634 -5.586 1.00 74.75 95 PHE A C 1
ATOM 710 O O . PHE A 1 95 ? 5.965 -12.134 -4.497 1.00 74.75 95 PHE A O 1
ATOM 717 N N . VAL A 1 96 ? 4.482 -11.491 -6.016 1.00 80.19 96 VAL A N 1
ATOM 718 C CA . VAL A 1 96 ? 3.339 -12.090 -5.315 1.00 80.19 96 VAL A CA 1
ATOM 719 C C . VAL A 1 96 ? 2.388 -12.698 -6.332 1.00 80.19 96 VAL A C 1
ATOM 721 O O . VAL A 1 96 ? 2.114 -12.093 -7.368 1.00 80.19 96 VAL A O 1
ATOM 724 N N . ASP A 1 97 ? 1.892 -13.901 -6.057 1.00 84.31 97 ASP A N 1
ATOM 725 C CA . ASP A 1 97 ? 0.891 -14.527 -6.912 1.00 84.31 97 ASP A CA 1
ATOM 726 C C . ASP A 1 97 ? -0.442 -13.767 -6.809 1.00 84.31 97 ASP A C 1
ATOM 728 O O . ASP A 1 97 ? -0.902 -13.411 -5.723 1.00 84.31 97 ASP A O 1
ATOM 732 N N . ILE A 1 98 ? -1.108 -13.534 -7.938 1.00 86.69 98 ILE A N 1
ATOM 733 C CA . ILE A 1 98 ? -2.404 -12.853 -8.011 1.00 86.69 98 ILE A CA 1
ATOM 734 C C . ILE A 1 98 ? -3.462 -13.523 -7.125 1.00 86.69 98 ILE A C 1
ATOM 736 O O . ILE A 1 98 ? -4.345 -12.853 -6.590 1.00 86.69 98 ILE A O 1
ATOM 740 N N . ARG A 1 99 ? -3.362 -14.837 -6.913 1.00 87.31 99 ARG A N 1
ATOM 741 C CA . ARG A 1 99 ? -4.248 -15.596 -6.028 1.00 87.31 99 ARG A CA 1
ATOM 742 C C . ARG A 1 99 ? -3.975 -15.288 -4.556 1.00 87.31 99 ARG A C 1
ATOM 744 O O . ARG A 1 99 ? -4.925 -15.271 -3.783 1.00 87.31 99 ARG A O 1
ATOM 751 N N . ASP A 1 100 ? -2.729 -15.012 -4.168 1.00 85.00 100 ASP A N 1
ATOM 752 C CA . ASP A 1 100 ? -2.397 -14.538 -2.815 1.00 85.00 100 ASP A CA 1
ATOM 753 C C . ASP A 1 100 ? -2.930 -13.127 -2.580 1.00 85.00 100 ASP A C 1
ATOM 755 O O . ASP A 1 100 ? -3.542 -12.868 -1.546 1.00 85.00 100 ASP A O 1
ATOM 759 N N . VAL A 1 101 ? -2.794 -12.239 -3.570 1.00 90.06 101 VAL A N 1
ATOM 760 C CA . VAL A 1 101 ? -3.400 -10.898 -3.516 1.00 90.06 101 VAL A CA 1
ATOM 761 C C . VAL A 1 101 ? -4.917 -11.002 -3.347 1.00 90.06 101 VAL A C 1
ATOM 763 O O . VAL A 1 101 ? -5.486 -10.350 -2.474 1.00 90.06 101 VAL A O 1
ATOM 766 N N . ALA A 1 102 ? -5.578 -11.854 -4.137 1.00 90.75 102 ALA A N 1
ATOM 767 C CA . ALA A 1 102 ? -7.019 -12.070 -4.037 1.00 90.75 102 ALA A CA 1
ATOM 768 C C . ALA A 1 102 ? -7.428 -12.627 -2.663 1.00 90.75 102 ALA A C 1
ATOM 770 O O . ALA A 1 102 ? -8.375 -12.126 -2.058 1.00 90.75 102 ALA A O 1
ATOM 771 N N . ARG A 1 103 ? -6.691 -13.616 -2.137 1.00 90.50 103 ARG A N 1
ATOM 772 C CA . ARG A 1 103 ? -6.915 -14.156 -0.789 1.00 90.50 103 ARG A CA 1
ATOM 773 C C . ARG A 1 103 ? -6.757 -13.093 0.290 1.00 90.50 103 ARG A C 1
ATOM 775 O O . ARG A 1 103 ? -7.586 -13.050 1.188 1.00 90.50 103 ARG A O 1
ATOM 782 N N . ALA A 1 104 ? -5.746 -12.232 0.199 1.00 88.56 104 ALA A N 1
ATOM 783 C CA . ALA A 1 104 ? -5.535 -11.157 1.165 1.00 88.56 104 ALA A CA 1
ATOM 784 C C . ALA A 1 104 ? -6.695 -10.148 1.165 1.00 88.56 104 ALA A C 1
ATOM 786 O O . ALA A 1 104 ? -7.139 -9.724 2.230 1.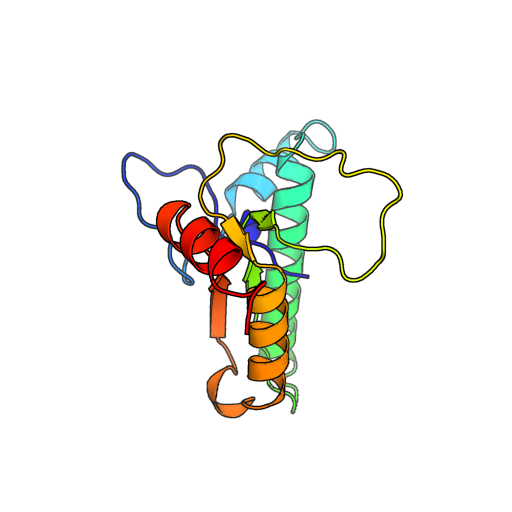00 88.56 104 ALA A O 1
ATOM 787 N N . VAL A 1 105 ? -7.232 -9.810 -0.013 1.00 93.69 105 VAL A N 1
ATOM 788 C CA . VAL A 1 105 ? -8.415 -8.940 -0.127 1.00 93.69 105 VAL A CA 1
ATOM 789 C C . VAL A 1 105 ? -9.634 -9.585 0.532 1.00 93.69 105 VAL A C 1
ATOM 791 O O . VAL A 1 105 ? -10.286 -8.942 1.350 1.00 93.69 105 VAL A O 1
ATOM 794 N N . VAL A 1 106 ? -9.928 -10.853 0.216 1.00 95.56 106 VAL A N 1
ATOM 795 C CA . VAL A 1 106 ? -11.050 -11.591 0.827 1.00 95.56 106 VAL A CA 1
ATOM 796 C C . VAL A 1 106 ? -10.871 -11.685 2.339 1.00 95.56 106 VAL A C 1
ATOM 798 O O . VAL A 1 106 ? -11.780 -11.340 3.087 1.00 95.56 106 VAL A O 1
ATOM 801 N N . PHE A 1 107 ? -9.674 -12.055 2.792 1.00 89.12 107 PHE A N 1
ATOM 802 C CA . PHE A 1 107 ? -9.345 -12.153 4.206 1.00 89.12 107 PHE A CA 1
ATOM 803 C C . PHE A 1 107 ? -9.584 -10.832 4.944 1.00 89.12 107 PHE A C 1
ATOM 805 O O . PHE A 1 107 ? -10.181 -10.850 6.018 1.00 89.12 107 PHE A O 1
ATOM 812 N N . GLY A 1 108 ? -9.175 -9.696 4.367 1.00 90.56 108 GLY A N 1
ATOM 813 C CA . GLY A 1 108 ? -9.395 -8.381 4.968 1.00 90.56 108 GLY A CA 1
ATOM 814 C C . GLY A 1 108 ? -10.873 -8.011 5.101 1.00 90.56 108 GLY A C 1
ATOM 815 O O . GLY A 1 108 ? -11.268 -7.407 6.094 1.00 90.56 108 GLY A O 1
ATOM 816 N N . VAL A 1 109 ? -11.708 -8.424 4.145 1.00 94.38 109 VAL A N 1
ATOM 817 C CA . VAL A 1 109 ? -13.165 -8.227 4.220 1.00 94.38 109 VAL A CA 1
ATOM 818 C C . VAL A 1 109 ? -13.808 -9.157 5.253 1.00 94.38 109 VAL A C 1
ATOM 820 O O . VAL A 1 109 ? -14.697 -8.733 5.984 1.00 94.38 109 VAL A O 1
ATOM 823 N N . GLU A 1 110 ? -13.370 -10.414 5.327 1.00 95.81 110 GLU A N 1
ATOM 824 C CA . GLU A 1 110 ? -13.935 -11.428 6.230 1.00 95.81 110 GLU A CA 1
ATOM 825 C C . GLU A 1 110 ? -13.458 -11.291 7.682 1.00 95.81 110 GLU A C 1
ATOM 827 O O . GLU A 1 110 ? -14.103 -11.805 8.594 1.00 95.81 110 GLU A O 1
ATOM 832 N N . ASN A 1 111 ? -12.335 -10.608 7.914 1.00 93.62 111 ASN A N 1
ATOM 833 C CA . ASN A 1 111 ? -1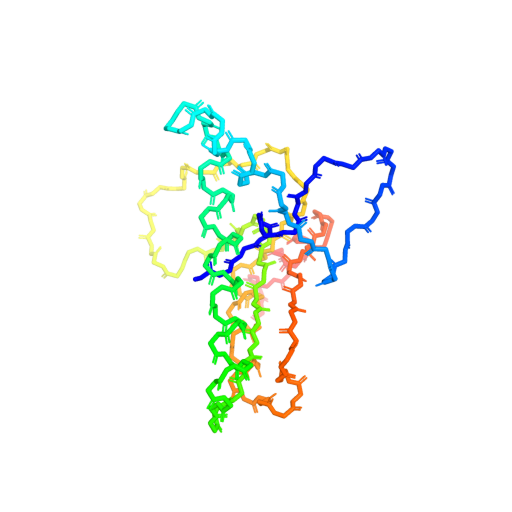1.705 -10.476 9.228 1.00 93.62 111 ASN A CA 1
ATOM 834 C C . ASN A 1 111 ? -11.482 -8.997 9.615 1.00 93.62 111 ASN A C 1
ATOM 836 O O . ASN A 1 111 ? -10.357 -8.642 9.974 1.00 93.62 111 ASN A O 1
ATOM 840 N N . PRO A 1 112 ? -12.515 -8.130 9.573 1.00 94.38 112 PRO A N 1
ATOM 841 C CA . PRO A 1 112 ? -12.363 -6.681 9.737 1.00 94.38 112 PRO A CA 1
ATOM 842 C C . PRO A 1 112 ? -11.701 -6.295 11.067 1.00 94.38 112 PRO A C 1
ATOM 844 O O . PRO A 1 112 ? -10.814 -5.447 11.085 1.00 94.38 112 PRO A O 1
ATOM 847 N N . ASP A 1 113 ? -12.039 -6.986 12.158 1.00 93.88 113 ASP A N 1
ATOM 848 C CA . ASP A 1 113 ? -11.473 -6.731 13.491 1.00 93.88 113 ASP A CA 1
ATOM 849 C C . ASP A 1 113 ? -9.980 -7.083 13.599 1.00 93.88 113 ASP A C 1
ATOM 851 O O . ASP A 1 113 ? -9.294 -6.627 14.509 1.00 93.88 113 ASP A O 1
ATOM 855 N N . ARG A 1 114 ? -9.467 -7.923 12.691 1.00 88.38 114 ARG A N 1
ATOM 856 C CA . ARG A 1 114 ? -8.063 -8.364 12.680 1.00 88.38 114 ARG A CA 1
ATOM 857 C C . ARG A 1 114 ? -7.181 -7.525 11.768 1.00 88.38 114 ARG A C 1
ATOM 859 O O . ARG A 1 114 ? -5.965 -7.653 11.847 1.00 88.38 114 ARG A O 1
ATOM 866 N N . VAL A 1 115 ? -7.784 -6.759 10.863 1.00 89.88 115 VAL A N 1
ATOM 867 C CA . VAL A 1 115 ? -7.058 -5.990 9.845 1.00 89.88 115 VAL A CA 1
ATOM 868 C C . VAL A 1 115 ? -7.250 -4.486 9.993 1.00 89.88 115 VAL A C 1
ATOM 870 O O . VAL A 1 115 ? -6.598 -3.727 9.281 1.00 89.88 115 VAL A O 1
ATOM 873 N N . ASP A 1 116 ? -8.153 -4.042 10.870 1.00 94.94 116 ASP A N 1
ATOM 874 C CA . ASP A 1 116 ? -8.400 -2.619 11.060 1.00 94.94 116 ASP A CA 1
ATOM 875 C C . ASP A 1 116 ? -7.141 -1.892 11.541 1.00 94.94 116 ASP A C 1
ATOM 877 O O . ASP A 1 116 ? -6.550 -2.228 12.563 1.00 94.94 116 ASP A O 1
ATOM 881 N N . GLY A 1 117 ? -6.748 -0.864 10.794 1.00 92.81 117 GLY A N 1
ATOM 882 C CA . GLY A 1 117 ? -5.550 -0.079 11.050 1.00 92.81 117 GLY A CA 1
ATOM 883 C C . GLY A 1 117 ? -4.255 -0.687 10.520 1.00 92.81 117 GLY A C 1
ATOM 884 O O . GLY A 1 117 ? -3.218 -0.040 10.652 1.00 92.81 117 GLY A O 1
ATOM 885 N N . GLU A 1 118 ? -4.306 -1.860 9.892 1.00 93.12 118 GLU A N 1
ATOM 886 C CA . GLU A 1 118 ? -3.118 -2.569 9.427 1.00 93.12 118 GLU A CA 1
ATOM 887 C C . GLU A 1 118 ? -2.754 -2.241 7.974 1.00 93.12 118 GLU A C 1
ATOM 889 O O . GLU A 1 118 ? -3.591 -1.929 7.115 1.00 93.12 118 GLU A O 1
ATOM 894 N N . ARG A 1 119 ? -1.458 -2.353 7.690 1.00 92.69 119 ARG A N 1
ATOM 895 C CA . ARG A 1 119 ? -0.873 -2.326 6.345 1.00 92.69 119 ARG A CA 1
ATOM 896 C C . ARG A 1 119 ? -0.221 -3.685 6.124 1.00 92.69 119 ARG A C 1
ATOM 898 O O . ARG A 1 119 ? 0.356 -4.220 7.057 1.00 92.69 119 ARG A O 1
ATOM 905 N N . PHE A 1 120 ? -0.291 -4.247 4.922 1.00 87.56 120 PHE A N 1
ATOM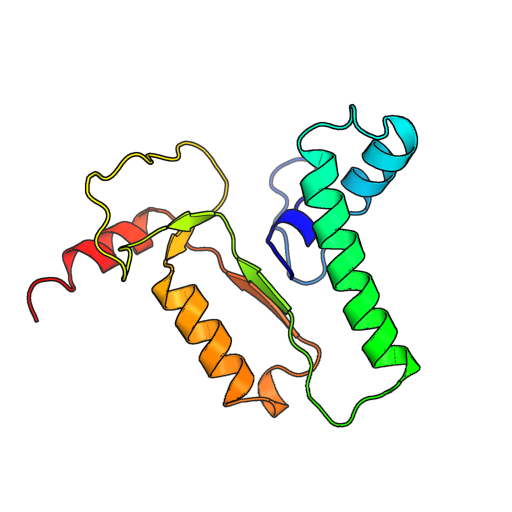 906 C CA . PHE A 1 120 ? 0.269 -5.571 4.635 1.00 87.56 120 PHE A CA 1
ATOM 907 C C . PHE A 1 120 ? 1.182 -5.522 3.417 1.00 87.56 120 PHE A C 1
ATOM 909 O O . PHE A 1 120 ? 0.708 -5.273 2.304 1.00 87.56 120 PHE A O 1
ATOM 916 N N . ILE A 1 121 ? 2.471 -5.819 3.593 1.00 84.88 121 ILE A N 1
ATOM 917 C CA . ILE A 1 121 ? 3.369 -6.082 2.466 1.00 84.88 121 ILE A CA 1
ATOM 918 C C . ILE A 1 121 ? 3.071 -7.480 1.928 1.00 84.88 121 ILE A C 1
ATOM 920 O O . ILE A 1 121 ? 3.211 -8.472 2.640 1.00 84.88 121 ILE A O 1
ATOM 924 N N . LEU A 1 122 ? 2.702 -7.581 0.647 1.00 83.50 122 LEU A N 1
ATOM 925 C CA . LEU A 1 122 ? 2.584 -8.885 -0.010 1.00 83.50 122 LEU A CA 1
ATOM 926 C C . LEU A 1 122 ? 3.775 -9.122 -0.936 1.00 83.50 122 LEU A C 1
ATOM 928 O O . LEU A 1 122 ? 3.816 -8.612 -2.060 1.00 83.50 122 LEU A O 1
ATOM 932 N N . ALA A 1 123 ? 4.725 -9.918 -0.450 1.00 75.62 123 ALA A N 1
ATOM 933 C CA . ALA A 1 123 ? 5.939 -10.304 -1.154 1.00 75.62 123 ALA A CA 1
ATOM 934 C C . ALA A 1 123 ? 6.274 -11.782 -0.904 1.00 75.62 123 ALA A C 1
ATOM 936 O O . ALA A 1 123 ? 6.173 -12.278 0.215 1.00 75.62 123 ALA A O 1
ATOM 937 N N . ALA A 1 124 ? 6.734 -12.462 -1.946 1.00 66.88 124 ALA A N 1
ATOM 938 C CA . ALA A 1 124 ? 7.312 -13.794 -1.926 1.00 66.88 124 ALA A CA 1
ATOM 939 C C . ALA A 1 124 ? 8.626 -13.794 -2.726 1.00 66.88 124 ALA A C 1
ATOM 941 O O . ALA A 1 124 ? 8.792 -13.065 -3.713 1.00 66.88 124 ALA A O 1
ATOM 942 N N . PHE A 1 125 ? 9.574 -14.624 -2.293 1.00 56.03 125 PHE A N 1
ATOM 943 C CA . PHE A 1 125 ? 10.833 -14.848 -2.999 1.00 56.03 125 PHE A CA 1
ATOM 944 C C . PHE A 1 125 ? 10.680 -15.999 -4.007 1.00 56.03 125 PHE A C 1
ATOM 946 O O . PHE A 1 125 ? 9.899 -16.928 -3.796 1.00 56.03 125 PHE A O 1
ATOM 953 N N . TYR A 1 126 ? 11.408 -15.905 -5.127 1.00 43.78 126 TYR A N 1
ATOM 954 C CA . TYR A 1 126 ? 11.233 -16.712 -6.348 1.00 43.78 126 TYR A CA 1
ATOM 955 C C . TYR A 1 126 ? 11.186 -18.233 -6.096 1.00 43.78 126 TYR A C 1
ATOM 957 O O . TYR A 1 126 ? 10.444 -18.936 -6.774 1.00 43.78 126 TYR A O 1
ATOM 965 N N . GLU A 1 127 ? 11.906 -18.741 -5.094 1.00 42.00 127 GLU A N 1
ATOM 966 C CA . GLU A 1 127 ? 11.937 -20.175 -4.769 1.00 42.00 127 GLU A CA 1
ATOM 967 C C . GLU A 1 127 ? 10.570 -20.719 -4.317 1.00 42.00 127 GLU A C 1
ATOM 969 O O . GLU A 1 127 ? 10.200 -21.828 -4.696 1.00 42.00 127 GLU A O 1
ATOM 974 N N . ALA A 1 128 ? 9.759 -19.929 -3.606 1.00 41.78 128 ALA A N 1
ATOM 975 C CA . ALA A 1 128 ? 8.423 -20.352 -3.180 1.00 41.78 128 ALA A CA 1
ATOM 976 C C . ALA A 1 128 ? 7.387 -20.252 -4.315 1.00 41.78 128 ALA A C 1
ATOM 978 O O . ALA A 1 128 ? 6.529 -21.122 -4.463 1.00 41.78 128 ALA A O 1
ATOM 979 N N . ALA A 1 129 ? 7.474 -19.216 -5.155 1.00 41.88 129 ALA A N 1
ATOM 980 C CA . ALA A 1 129 ? 6.482 -18.959 -6.202 1.00 41.88 129 ALA A CA 1
ATOM 981 C C . ALA A 1 129 ? 6.484 -20.032 -7.311 1.00 41.88 129 ALA A C 1
ATOM 983 O O . ALA A 1 129 ? 5.416 -20.429 -7.780 1.00 41.88 129 ALA A O 1
ATOM 984 N N . TRP A 1 130 ? 7.657 -20.553 -7.691 1.00 38.19 130 TRP A N 1
ATOM 985 C CA . TRP A 1 130 ? 7.767 -21.631 -8.686 1.00 38.19 130 TRP A CA 1
ATOM 986 C C . TRP A 1 130 ? 7.360 -23.000 -8.133 1.00 38.19 130 TRP A C 1
ATOM 988 O O . TRP A 1 130 ? 6.597 -23.714 -8.784 1.00 38.19 130 TRP A O 1
ATOM 998 N N . LEU A 1 131 ? 7.763 -23.332 -6.901 1.00 37.16 131 LEU A N 1
ATOM 999 C CA . LEU A 1 131 ? 7.356 -24.579 -6.238 1.00 37.16 131 LEU A CA 1
ATOM 1000 C C . LEU A 1 131 ? 5.837 -24.651 -5.997 1.00 37.16 131 LEU A C 1
ATOM 1002 O O . LEU A 1 131 ? 5.254 -25.736 -6.041 1.00 37.16 131 LEU A O 1
ATOM 1006 N N . HIS A 1 132 ? 5.158 -23.519 -5.788 1.00 40.88 132 HIS A N 1
ATOM 1007 C CA . HIS A 1 132 ? 3.694 -23.486 -5.712 1.00 40.88 132 HIS A CA 1
ATOM 1008 C C . HIS A 1 132 ? 3.011 -23.549 -7.086 1.00 40.88 132 HIS A C 1
ATOM 1010 O O . HIS A 1 132 ? 1.905 -24.083 -7.182 1.00 40.88 132 HIS A O 1
ATOM 1016 N N . ALA A 1 133 ? 3.647 -23.053 -8.150 1.00 39.97 133 ALA A N 1
ATOM 1017 C CA . ALA A 1 133 ? 3.087 -23.101 -9.498 1.00 39.97 133 ALA A CA 1
ATOM 1018 C C . ALA A 1 133 ? 3.079 -24.522 -10.086 1.00 39.97 133 ALA A C 1
ATOM 1020 O O . ALA A 1 133 ? 2.102 -24.885 -10.733 1.00 39.97 133 ALA A O 1
ATOM 1021 N N . GLU A 1 134 ? 4.105 -25.342 -9.837 1.00 34.88 134 GLU A N 1
ATOM 1022 C CA . GLU A 1 134 ? 4.188 -26.711 -10.381 1.00 34.88 134 GLU A CA 1
ATOM 1023 C C . GLU A 1 134 ? 3.271 -27.715 -9.660 1.00 34.88 134 GLU A C 1
ATOM 1025 O O . GLU A 1 134 ? 2.752 -28.642 -10.278 1.00 34.88 134 GLU A O 1
ATOM 1030 N N . ASN A 1 135 ? 2.990 -27.506 -8.371 1.00 34.66 135 ASN A N 1
ATOM 1031 C CA . ASN A 1 135 ? 2.269 -28.482 -7.544 1.00 34.66 135 ASN A CA 1
ATOM 1032 C C . ASN A 1 135 ? 0.730 -28.419 -7.626 1.00 34.66 135 ASN A C 1
ATOM 1034 O O . ASN A 1 135 ? 0.061 -29.214 -6.967 1.00 34.66 135 ASN A O 1
ATOM 1038 N N . TRP A 1 136 ? 0.151 -27.499 -8.406 1.00 38.72 136 TRP A N 1
ATOM 1039 C CA . TRP A 1 136 ? -1.303 -27.251 -8.422 1.00 38.72 136 TRP A CA 1
ATOM 1040 C C . TRP A 1 136 ? -2.013 -27.590 -9.739 1.00 38.72 136 TRP A C 1
ATOM 1042 O O . TRP A 1 136 ? -3.237 -27.543 -9.785 1.00 38.72 136 TRP A O 1
ATOM 1052 N N . TRP A 1 137 ? -1.292 -27.974 -10.797 1.00 36.28 137 TRP A N 1
ATOM 1053 C CA . TRP A 1 137 ? -1.918 -28.363 -12.073 1.00 36.28 137 TRP A CA 1
ATOM 1054 C C . TRP A 1 137 ? -2.336 -29.844 -12.143 1.00 36.28 137 TRP A C 1
ATOM 1056 O O . TRP A 1 137 ? -2.907 -30.258 -13.148 1.00 36.28 137 TRP A O 1
ATOM 1066 N N . PHE A 1 138 ? -2.091 -30.640 -11.092 1.00 27.78 138 PHE A N 1
ATOM 1067 C CA . PHE A 1 138 ? -2.376 -32.086 -11.074 1.00 27.78 138 PHE A CA 1
ATOM 1068 C C . PHE A 1 138 ? -3.099 -32.611 -9.819 1.00 27.78 138 PHE A C 1
ATOM 1070 O O . PHE A 1 138 ? -2.972 -33.795 -9.500 1.00 27.78 138 PHE A O 1
ATOM 1077 N N . LYS A 1 139 ? -3.884 -31.793 -9.110 1.00 30.98 139 LYS A N 1
ATOM 1078 C CA . LYS A 1 139 ? -4.831 -32.299 -8.100 1.00 30.98 139 LYS A CA 1
ATOM 1079 C C . LYS A 1 139 ? -6.167 -31.584 -8.165 1.00 30.98 139 LYS A C 1
ATOM 1081 O O . LYS A 1 139 ? -6.146 -30.341 -8.275 1.00 30.98 139 LYS A O 1
#

Secondary structure (DSSP, 8-state):
---GGGT----SSS----TT----HHHHHHHHHGGGGTHHHHHHHHHHHHHHHHHHHHHH--SS---EEEE-EEES--SS--SS------S-S-EEEHHHHHHHHHHHHH-HHHHTT-EEEE-B-HHHHHHHHHTTS--

Sequence (139 aa):
MSSIGVILSTKPGDYTFTEADWNHESEAVVAKLGKEAGFNVYLASKAAAERAVWEFRDQHKPKFSLAAINPCFVTGPSVIPVSSPKASVQGTPGFVDIRDVARAVVFGVENPDRVDGERFILAAFYEAAWLHAENWWFK

Radius of gyration: 17.11 Å; Cα contacts (8 Å, |Δi|>4): 170; chains: 1; bounding box: 41×52×40 Å

pLDDT: mean 79.68, std 20.97, range [27.78, 98.31]